Protein AF-A0A8J6YC52-F1 (afdb_monomer_lite)

Secondary structure (DSSP, 8-state):
-PPP--------------------B-PPPPPPPSS---SSB-EE-SSEEEEETTPEEEEEETTEEEEEEEEE-TBTBSEEEEEEEEEEEETTEEEEEEEEEEEEE--TT-BEEEPSTT-EEEEE-SSSEEEEEPPTT-TTEEEEEEEES-GGG--TT-TT--EEEGGG--

Foldseek 3Di:
DDDDDDDDDPPDDDDDPADDDDDWDQDAADPDAPDAADLWFWGDALWFIKDFALWWKWKDAPQKIKTKHKHAPPVVPQKIKMKIFIAGDDPQDRDGPDIDIYMYHADARIWGFDDDDQRWTWHQPDPGITTITDDPVRQRMWIWRTIHNDPVPDGSPPPNTDTDGSVVHD

Sequence (170 aa):
MKRASFRVLAAAFQSIATVAIAAAVGCGGPPRPPERPTFERVAVNQRGVGIPYGAVALFRVEQELVALRIVEAPMWGYRIEYEWNAAKVTADVFETESTGAGKTSEQEKRCAVLAGPLYLRWSRGSEDFGWLYWPEEKKNISVSSITFRSVNRINLQNPEIFWYTQDMFE

pLDDT: mean 78.95, std 18.75, range [33.59, 96.75]

Organism: NCBI:txid2885994

Structure (mmCIF, N/CA/C/O backbone):
data_AF-A0A8J6YC52-F1
#
_entry.id   AF-A0A8J6YC52-F1
#
loop_
_atom_site.group_PDB
_atom_site.id
_atom_site.type_symbol
_atom_site.label_atom_id
_atom_site.label_alt_id
_atom_site.label_comp_id
_atom_site.label_asym_id
_atom_site.label_entity_id
_atom_site.label_seq_id
_atom_site.pdbx_PDB_ins_code
_atom_site.Cartn_x
_atom_site.Cartn_y
_atom_site.Cartn_z
_atom_site.occupancy
_atom_site.B_iso_or_equiv
_atom_site.auth_seq_id
_atom_site.auth_comp_id
_atom_site.auth_asym_id
_atom_site.auth_atom_id
_atom_site.pdbx_PDB_model_num
ATOM 1 N N . MET A 1 1 ? -52.190 -1.668 -20.659 1.00 41.28 1 MET A N 1
ATOM 2 C CA . MET A 1 1 ? -50.897 -1.735 -21.381 1.00 41.28 1 MET A CA 1
ATOM 3 C C . MET A 1 1 ? -49.805 -1.145 -20.494 1.00 41.28 1 MET A C 1
ATOM 5 O O . MET A 1 1 ? -50.038 -0.118 -19.869 1.00 41.28 1 MET A O 1
ATOM 9 N N . LYS A 1 2 ? -48.693 -1.873 -20.332 1.00 37.75 2 LYS A N 1
ATOM 10 C CA . LYS A 1 2 ? -47.666 -1.685 -19.290 1.00 37.75 2 LYS A CA 1
ATOM 11 C C . LYS A 1 2 ? -46.872 -0.384 -19.500 1.00 37.75 2 LYS A C 1
ATOM 13 O O . LYS A 1 2 ? -46.362 -0.157 -20.590 1.00 37.75 2 LYS A O 1
ATOM 18 N N . ARG A 1 3 ? -46.749 0.441 -18.452 1.00 35.69 3 ARG A N 1
ATOM 19 C CA . ARG A 1 3 ? -45.825 1.587 -18.403 1.00 35.69 3 ARG A CA 1
ATOM 20 C C . ARG A 1 3 ? -44.417 1.059 -18.121 1.00 35.69 3 ARG A C 1
ATOM 22 O O . ARG A 1 3 ? -44.206 0.403 -17.106 1.00 35.69 3 ARG A O 1
ATOM 29 N N . ALA A 1 4 ? -43.480 1.326 -19.023 1.00 37.31 4 ALA A N 1
ATOM 30 C CA . ALA A 1 4 ? -42.062 1.088 -18.800 1.00 37.31 4 ALA A CA 1
ATOM 31 C C . ALA A 1 4 ? -41.524 2.160 -17.839 1.00 37.31 4 ALA A C 1
ATOM 33 O O . ALA A 1 4 ? -41.539 3.346 -18.159 1.00 37.31 4 ALA A O 1
ATOM 34 N N . SER A 1 5 ? -41.062 1.750 -16.658 1.00 35.09 5 SER A N 1
ATOM 35 C CA . SER A 1 5 ? -40.269 2.599 -15.768 1.00 35.09 5 SER A CA 1
ATOM 36 C C . SER A 1 5 ? -38.793 2.312 -16.015 1.00 35.09 5 SER A C 1
ATOM 38 O O . SER A 1 5 ? -38.225 1.400 -15.424 1.00 35.09 5 SER A O 1
ATOM 40 N N . PHE A 1 6 ? -38.170 3.096 -16.892 1.00 37.53 6 PHE A N 1
ATOM 41 C CA . PHE A 1 6 ? -36.716 3.207 -16.946 1.00 37.53 6 PHE A CA 1
ATOM 42 C C . PHE A 1 6 ? -36.272 4.148 -15.822 1.00 37.53 6 PHE A C 1
ATOM 44 O O . PHE A 1 6 ? -36.481 5.356 -15.896 1.00 37.53 6 PHE A O 1
ATOM 51 N N . ARG A 1 7 ? -35.676 3.597 -14.762 1.00 38.34 7 ARG A N 1
ATOM 52 C CA . ARG A 1 7 ? -34.854 4.371 -13.826 1.00 38.34 7 ARG A CA 1
ATOM 53 C C . ARG A 1 7 ? -33.412 4.263 -14.302 1.00 38.34 7 ARG A C 1
ATOM 55 O O . ARG A 1 7 ? -32.754 3.258 -14.061 1.00 38.34 7 ARG A O 1
ATOM 62 N N . VAL A 1 8 ? -32.949 5.279 -15.020 1.00 37.81 8 VAL A N 1
ATOM 63 C CA . VAL A 1 8 ? -31.527 5.456 -15.323 1.00 37.81 8 VAL A CA 1
ATOM 64 C C . VAL A 1 8 ? -30.880 6.035 -14.064 1.00 37.81 8 VAL A C 1
ATOM 66 O O . VAL A 1 8 ? -31.179 7.166 -13.686 1.00 37.81 8 VAL A O 1
ATOM 69 N N . LEU A 1 9 ? -30.044 5.246 -13.380 1.00 39.03 9 LEU A N 1
ATOM 70 C CA . LEU A 1 9 ? -29.139 5.758 -12.351 1.00 39.03 9 LEU A CA 1
ATOM 71 C C . LEU A 1 9 ? -28.070 6.606 -13.049 1.00 39.03 9 LEU A C 1
ATOM 73 O O . LEU A 1 9 ? -27.156 6.073 -13.673 1.00 39.03 9 LEU A O 1
ATOM 77 N N . ALA A 1 10 ? -28.183 7.925 -12.943 1.00 33.59 10 ALA A N 1
ATOM 78 C CA . ALA A 1 10 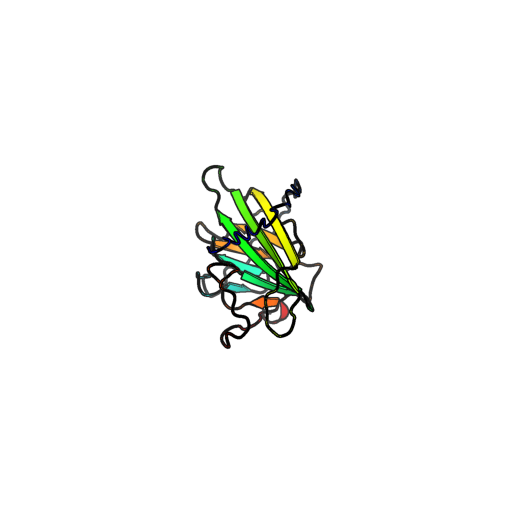? -27.073 8.822 -13.219 1.00 33.59 10 ALA A CA 1
ATOM 79 C C . ALA A 1 10 ? -26.208 8.905 -11.952 1.00 33.59 10 ALA A C 1
ATOM 81 O O . ALA A 1 10 ? -26.471 9.714 -11.067 1.00 33.59 10 ALA A O 1
ATOM 82 N N . ALA A 1 11 ? -25.198 8.039 -11.838 1.00 39.84 11 ALA A N 1
ATOM 83 C CA . ALA A 1 11 ? -24.113 8.255 -10.888 1.00 39.84 11 ALA A CA 1
ATOM 84 C C . ALA A 1 11 ? -23.219 9.360 -11.468 1.00 39.84 11 ALA A C 1
ATOM 86 O O . ALA A 1 11 ? -22.465 9.136 -12.415 1.00 39.84 11 ALA A O 1
ATOM 87 N N . ALA A 1 12 ? -23.384 10.581 -10.961 1.00 39.84 12 ALA A N 1
ATOM 88 C CA . ALA A 1 12 ? -22.580 11.724 -11.357 1.00 39.84 12 ALA A CA 1
ATOM 89 C C . ALA A 1 12 ? -21.133 11.521 -10.879 1.00 39.84 12 ALA A C 1
ATOM 91 O O . ALA A 1 12 ? -20.811 11.710 -9.710 1.00 39.84 12 ALA A O 1
ATOM 92 N N . PHE A 1 13 ? -20.264 11.126 -11.809 1.00 42.25 13 PHE A N 1
ATOM 93 C CA . PHE A 1 13 ? -18.814 11.208 -11.680 1.00 42.25 13 PHE A CA 1
ATOM 94 C C . PHE A 1 13 ? -18.404 12.681 -11.596 1.00 42.25 13 PHE A C 1
ATOM 96 O O . PHE A 1 13 ? -18.394 13.383 -12.607 1.00 42.25 13 PHE A O 1
ATOM 103 N N . GLN A 1 14 ? -18.038 13.151 -10.408 1.00 38.09 14 GLN A N 1
ATOM 104 C CA . GLN A 1 14 ? -17.280 14.389 -10.253 1.00 38.09 14 GLN A CA 1
ATOM 105 C C . GLN A 1 14 ? -16.244 14.220 -9.152 1.00 38.09 14 GLN A C 1
ATOM 107 O O . GLN A 1 14 ? -16.594 14.174 -7.979 1.00 38.09 14 GLN A O 1
ATOM 112 N N . SER A 1 15 ? -14.971 14.150 -9.544 1.00 37.16 15 SER A N 1
ATOM 113 C CA . SER A 1 15 ? -13.829 14.628 -8.755 1.00 37.16 15 SER A CA 1
ATOM 114 C C . SER A 1 15 ? -12.580 14.624 -9.636 1.00 37.16 15 SER A C 1
ATOM 116 O O . SER A 1 15 ? -11.891 13.617 -9.759 1.00 37.16 15 SER A O 1
ATOM 118 N N . ILE A 1 16 ? -12.289 15.762 -10.272 1.00 41.66 16 ILE A N 1
ATOM 119 C CA . ILE A 1 16 ? -10.941 16.068 -10.762 1.00 41.66 16 ILE A CA 1
ATOM 120 C C . ILE A 1 16 ? -10.377 17.107 -9.797 1.00 41.66 16 ILE A C 1
ATOM 122 O O . ILE A 1 16 ? -10.534 18.308 -9.999 1.00 41.66 16 ILE A O 1
ATOM 126 N N . ALA A 1 17 ? -9.757 16.639 -8.717 1.00 38.06 17 ALA A N 1
ATOM 127 C CA . ALA A 1 17 ? -8.870 17.461 -7.906 1.00 38.06 17 ALA A CA 1
ATOM 128 C C . ALA A 1 17 ? -7.435 17.098 -8.296 1.00 38.06 17 ALA A C 1
ATOM 130 O O . ALA A 1 17 ? -6.821 16.194 -7.733 1.00 38.06 17 ALA A O 1
ATOM 131 N N . THR A 1 18 ? -6.916 17.769 -9.322 1.00 39.44 18 THR A N 1
ATOM 132 C CA . THR A 1 18 ? -5.509 17.653 -9.711 1.00 39.44 18 THR A CA 1
ATOM 133 C C . THR A 1 18 ? -4.663 18.393 -8.676 1.00 39.44 18 THR A C 1
ATOM 135 O O . THR A 1 18 ? -4.572 19.618 -8.719 1.00 39.44 18 THR A O 1
ATOM 138 N N . VAL A 1 19 ? -4.035 17.667 -7.749 1.00 40.00 19 VAL A N 1
ATOM 139 C CA . VAL A 1 19 ? -2.999 18.228 -6.867 1.00 40.00 19 VAL A CA 1
ATOM 140 C C . VAL A 1 19 ? -1.623 17.945 -7.481 1.00 40.00 19 VAL A C 1
ATOM 142 O O . VAL A 1 19 ? -1.138 16.817 -7.486 1.00 40.00 19 VAL A O 1
ATOM 145 N N . ALA A 1 20 ? -1.016 18.992 -8.036 1.00 35.66 20 ALA A N 1
ATOM 146 C CA . ALA A 1 20 ? 0.385 19.095 -8.463 1.00 35.66 20 ALA A CA 1
ATOM 147 C C . ALA A 1 20 ? 1.176 19.801 -7.336 1.00 35.66 20 ALA A C 1
ATOM 149 O O . ALA A 1 20 ? 0.619 20.698 -6.718 1.00 35.66 20 ALA A O 1
ATOM 150 N N . ILE A 1 21 ? 2.435 19.544 -6.967 1.00 42.25 21 ILE A N 1
ATOM 151 C CA . ILE A 1 21 ? 3.531 18.634 -7.337 1.00 42.25 21 ILE A CA 1
ATOM 152 C C . ILE A 1 21 ? 4.280 18.376 -6.018 1.00 42.25 21 ILE A C 1
ATOM 154 O O . ILE A 1 21 ? 4.564 19.317 -5.277 1.00 42.25 21 ILE A O 1
ATOM 158 N N . ALA A 1 22 ? 4.637 17.128 -5.728 1.00 43.81 22 ALA A N 1
ATOM 159 C CA . ALA A 1 22 ? 5.492 16.807 -4.593 1.00 43.81 22 ALA A CA 1
ATOM 160 C C . ALA A 1 22 ? 6.972 17.016 -4.940 1.00 43.81 22 ALA A C 1
ATOM 162 O O . ALA A 1 22 ? 7.463 16.451 -5.919 1.00 43.81 22 ALA A O 1
ATOM 163 N N . ALA A 1 23 ? 7.697 17.783 -4.123 1.00 47.72 23 ALA A N 1
ATOM 164 C CA . ALA A 1 23 ? 9.154 17.815 -4.177 1.00 47.72 23 ALA A CA 1
ATOM 165 C C . ALA A 1 23 ? 9.706 16.419 -3.836 1.00 47.72 23 ALA A C 1
ATOM 167 O O . ALA A 1 23 ? 9.331 15.826 -2.824 1.00 47.72 23 ALA A O 1
ATOM 168 N N . ALA A 1 24 ? 10.581 15.884 -4.689 1.00 48.75 24 ALA A N 1
ATOM 169 C CA . ALA A 1 24 ? 11.222 14.600 -4.442 1.00 48.75 24 ALA A CA 1
ATOM 170 C C . ALA A 1 24 ? 12.224 14.741 -3.287 1.00 48.75 24 ALA A C 1
ATOM 172 O O . ALA A 1 24 ? 13.257 15.396 -3.431 1.00 48.75 24 ALA A O 1
ATOM 173 N N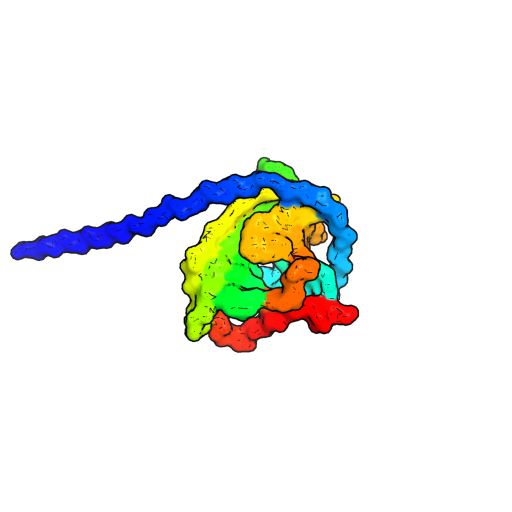 . VAL A 1 25 ? 11.916 14.134 -2.141 1.00 57.44 25 VAL A N 1
ATOM 174 C CA . VAL A 1 25 ? 12.814 14.085 -0.979 1.00 57.44 25 VAL A CA 1
ATOM 175 C C . VAL A 1 25 ? 13.664 12.818 -1.075 1.00 57.44 25 VAL A C 1
ATOM 177 O O . VAL A 1 25 ? 13.186 11.759 -1.495 1.00 57.44 25 VAL A O 1
ATOM 180 N N . GLY A 1 26 ? 14.944 12.922 -0.716 1.00 56.09 26 GLY A N 1
ATOM 181 C CA . GLY A 1 26 ? 15.814 11.758 -0.595 1.00 56.09 26 GLY A CA 1
ATOM 182 C C . GLY A 1 26 ? 15.337 10.877 0.554 1.00 56.09 26 GLY A C 1
ATOM 183 O O . GLY A 1 26 ? 15.462 11.257 1.713 1.00 56.09 26 GLY A O 1
ATOM 184 N N . CYS A 1 27 ? 14.807 9.702 0.237 1.00 64.25 27 CYS A N 1
ATOM 185 C CA . CYS A 1 27 ? 14.613 8.647 1.217 1.00 64.25 27 CYS A CA 1
ATOM 186 C C . CYS A 1 27 ? 15.762 7.659 1.053 1.00 64.25 27 CYS A C 1
ATOM 188 O O . CYS A 1 27 ? 16.003 7.171 -0.052 1.00 64.25 27 CYS A O 1
ATOM 190 N N . GLY A 1 28 ? 16.463 7.322 2.137 1.00 63.12 28 GLY A N 1
ATOM 191 C CA . GLY A 1 28 ? 17.268 6.103 2.128 1.00 63.12 28 GLY A CA 1
ATOM 192 C C . GLY A 1 28 ? 16.355 4.942 1.726 1.00 63.12 28 GLY A C 1
ATOM 193 O O . GLY A 1 28 ? 15.272 4.798 2.298 1.00 63.12 28 GLY A O 1
ATOM 194 N N . GLY A 1 29 ? 16.735 4.165 0.706 1.00 61.19 29 GLY A N 1
ATOM 195 C CA . GLY A 1 29 ? 15.934 3.027 0.240 1.00 61.19 29 GLY A CA 1
ATOM 196 C C . GLY A 1 29 ? 15.507 2.144 1.423 1.00 61.19 29 GLY A C 1
ATOM 197 O O . GLY A 1 29 ? 16.272 2.019 2.392 1.00 61.19 29 GLY A O 1
ATOM 198 N N . PRO A 1 30 ? 14.295 1.571 1.418 1.00 62.75 30 PRO A N 1
ATOM 199 C CA . PRO A 1 30 ? 13.926 0.652 2.477 1.00 62.75 30 PRO A CA 1
ATOM 200 C C . PRO A 1 30 ? 14.815 -0.595 2.368 1.00 62.75 30 PRO A C 1
ATOM 202 O O . PRO A 1 30 ? 15.166 -1.003 1.255 1.00 62.75 30 PRO A O 1
ATOM 205 N N . PRO A 1 31 ? 15.239 -1.186 3.498 1.00 64.38 31 PRO A N 1
ATOM 206 C CA . PRO A 1 31 ? 15.975 -2.437 3.464 1.00 64.38 31 PRO A CA 1
ATOM 207 C C . PRO A 1 31 ? 15.133 -3.505 2.766 1.00 64.38 31 PRO A C 1
ATOM 209 O O . PRO A 1 31 ? 13.901 -3.475 2.802 1.00 64.38 31 PRO A O 1
ATOM 212 N N . ARG A 1 32 ? 15.797 -4.458 2.111 1.00 69.50 32 ARG A N 1
ATOM 213 C CA . ARG A 1 32 ? 15.086 -5.554 1.459 1.00 69.50 32 ARG A CA 1
ATOM 214 C C . ARG A 1 32 ? 14.409 -6.408 2.548 1.00 69.50 32 ARG A C 1
ATOM 216 O O . ARG A 1 32 ? 15.099 -6.826 3.474 1.00 69.50 32 ARG A O 1
ATOM 223 N N . PRO A 1 33 ? 13.090 -6.637 2.475 1.00 69.81 33 PRO A N 1
ATOM 224 C CA . PRO A 1 33 ? 12.363 -7.499 3.401 1.00 69.81 33 PRO A CA 1
ATOM 225 C C . PRO A 1 33 ? 12.851 -8.945 3.245 1.00 69.81 33 PRO A C 1
ATOM 227 O O . PRO A 1 33 ? 13.406 -9.284 2.191 1.00 69.81 33 PRO A O 1
ATOM 230 N N . PRO A 1 34 ? 12.608 -9.811 4.246 1.00 73.06 34 PRO A N 1
ATOM 231 C CA . PRO A 1 34 ? 12.908 -11.236 4.123 1.00 73.06 34 PRO A CA 1
ATOM 232 C C . PRO A 1 34 ? 12.130 -11.884 2.967 1.00 73.06 34 PRO A C 1
ATOM 234 O O . PRO A 1 34 ? 12.637 -12.799 2.324 1.00 73.06 34 PRO A O 1
ATOM 237 N N . GLU A 1 35 ? 10.938 -11.365 2.653 1.00 85.44 35 GLU A N 1
ATOM 238 C CA . GLU A 1 35 ? 10.060 -11.887 1.606 1.00 85.44 35 GLU A CA 1
ATOM 239 C C . GLU A 1 35 ? 9.658 -10.804 0.600 1.00 85.44 35 GLU A C 1
ATOM 241 O O . GLU A 1 35 ? 9.409 -9.650 0.952 1.00 85.44 35 GLU A O 1
ATOM 246 N N . ARG A 1 36 ? 9.584 -11.180 -0.681 1.00 90.25 36 ARG A N 1
ATOM 247 C CA . ARG A 1 36 ? 9.115 -10.298 -1.758 1.00 90.25 36 ARG A CA 1
ATOM 248 C C . ARG A 1 36 ? 7.585 -10.165 -1.683 1.00 90.25 36 ARG A C 1
ATOM 250 O O . ARG A 1 36 ? 6.926 -11.189 -1.515 1.00 90.25 36 ARG A O 1
ATOM 257 N N . PRO A 1 37 ? 7.007 -8.963 -1.876 1.00 93.75 37 PRO A N 1
ATOM 258 C CA . PRO A 1 37 ? 5.555 -8.823 -1.930 1.00 93.75 37 PRO A CA 1
ATOM 259 C C . PRO A 1 37 ? 4.960 -9.577 -3.128 1.00 93.75 37 PRO A C 1
ATOM 261 O O . PRO A 1 37 ? 5.592 -9.686 -4.184 1.00 93.75 37 PRO A O 1
ATOM 264 N N . THR A 1 38 ? 3.726 -10.055 -2.979 1.00 94.81 38 THR A N 1
ATOM 265 C CA . THR A 1 38 ? 2.956 -10.762 -4.013 1.00 94.81 38 THR A CA 1
ATOM 266 C C . THR A 1 38 ? 1.576 -10.125 -4.180 1.00 94.81 38 THR A C 1
ATOM 268 O O . THR A 1 38 ? 1.115 -9.368 -3.330 1.00 94.81 38 THR A O 1
ATOM 271 N N . PHE A 1 39 ? 0.858 -10.456 -5.256 1.00 94.00 39 PHE A N 1
ATOM 272 C CA . PHE A 1 39 ? -0.531 -10.003 -5.465 1.00 94.00 39 PHE A CA 1
ATOM 273 C C . PHE A 1 39 ? -1.539 -10.523 -4.425 1.00 94.00 39 PHE A C 1
ATOM 275 O O . PHE A 1 39 ? -2.729 -10.228 -4.530 1.00 94.00 39 PHE A O 1
ATOM 282 N N . GLU A 1 40 ? -1.075 -11.312 -3.461 1.00 94.75 40 GLU A N 1
ATOM 283 C CA . GLU A 1 40 ? -1.861 -11.824 -2.344 1.00 94.75 40 GLU A CA 1
ATOM 284 C C . GLU A 1 40 ? -1.404 -11.215 -1.019 1.00 94.75 40 GLU A C 1
ATOM 286 O O . GLU A 1 40 ? -2.216 -11.108 -0.107 1.00 94.75 40 GLU A O 1
ATOM 291 N N . ARG A 1 41 ? -0.137 -10.789 -0.895 1.00 95.38 41 ARG A N 1
ATOM 292 C CA . ARG A 1 41 ? 0.456 -10.328 0.369 1.00 95.38 41 ARG A CA 1
ATOM 293 C C . ARG A 1 41 ? 1.391 -9.141 0.201 1.00 95.38 41 ARG A C 1
ATOM 295 O O . ARG A 1 41 ? 2.199 -9.088 -0.726 1.00 95.38 41 ARG A O 1
ATOM 302 N N . VAL A 1 42 ? 1.320 -8.212 1.147 1.00 95.75 42 VAL A N 1
ATOM 303 C CA . VAL A 1 42 ? 2.329 -7.154 1.267 1.00 95.75 42 VAL A CA 1
ATOM 304 C C . VAL A 1 42 ? 3.630 -7.726 1.833 1.00 95.75 42 VAL A C 1
ATOM 306 O O . VAL A 1 42 ? 3.629 -8.747 2.517 1.00 95.75 42 VAL A O 1
ATOM 309 N N . ALA A 1 43 ? 4.740 -7.039 1.585 1.00 95.19 43 ALA A N 1
ATOM 310 C CA . ALA A 1 43 ? 5.959 -7.211 2.371 1.00 95.19 43 ALA A CA 1
ATOM 311 C C . ALA A 1 43 ? 6.072 -6.045 3.349 1.00 95.19 43 ALA A C 1
ATOM 313 O O . ALA A 1 43 ? 5.716 -4.926 2.995 1.00 95.19 43 ALA A O 1
ATOM 314 N N . VAL A 1 44 ? 6.574 -6.264 4.560 1.00 93.12 44 VAL A N 1
ATOM 315 C CA . VAL A 1 44 ? 6.648 -5.204 5.575 1.00 93.12 44 VAL A CA 1
ATOM 316 C C . VAL A 1 44 ? 7.984 -5.260 6.305 1.00 93.12 44 VAL A C 1
ATOM 318 O O . VAL A 1 44 ? 8.549 -6.335 6.502 1.00 93.12 44 VAL A O 1
ATOM 321 N N . ASN A 1 45 ? 8.513 -4.092 6.661 1.00 90.75 45 ASN A N 1
ATOM 322 C CA . ASN A 1 45 ? 9.664 -3.935 7.543 1.00 90.75 45 ASN A CA 1
ATOM 323 C C . ASN A 1 45 ? 9.556 -2.624 8.342 1.00 90.75 45 ASN A C 1
ATOM 325 O O . ASN A 1 45 ? 8.591 -1.871 8.211 1.00 90.75 45 ASN A O 1
ATOM 329 N N . GLN A 1 46 ? 10.591 -2.311 9.122 1.00 88.44 46 GLN A N 1
ATOM 330 C CA . GLN A 1 46 ? 10.651 -1.111 9.962 1.00 88.44 46 GLN A CA 1
ATOM 331 C C . GLN A 1 46 ? 10.548 0.219 9.189 1.00 88.44 46 GLN A C 1
ATOM 333 O O . GLN A 1 46 ? 10.168 1.240 9.763 1.00 88.44 46 GLN A O 1
ATOM 338 N N . ARG A 1 47 ? 10.890 0.251 7.893 1.00 87.88 47 ARG A N 1
ATOM 339 C CA . ARG A 1 47 ? 10.866 1.479 7.077 1.00 87.88 47 ARG A CA 1
ATOM 340 C C . ARG A 1 47 ? 9.615 1.624 6.222 1.00 87.88 47 ARG A C 1
ATOM 342 O O . ARG A 1 47 ? 9.254 2.754 5.897 1.00 87.88 47 ARG A O 1
ATOM 349 N N . GLY A 1 48 ? 8.966 0.528 5.846 1.00 91.44 48 GLY A N 1
ATOM 350 C CA . GLY A 1 48 ? 7.765 0.618 5.032 1.00 91.44 48 GLY A CA 1
ATOM 351 C C . GLY A 1 48 ? 7.172 -0.708 4.585 1.00 91.44 48 GLY A C 1
ATOM 352 O O . GLY A 1 48 ? 7.507 -1.787 5.074 1.00 91.44 48 GLY A O 1
ATOM 353 N N . VAL A 1 49 ? 6.285 -0.576 3.606 1.00 94.06 49 VAL A N 1
ATOM 354 C CA . VAL A 1 49 ? 5.430 -1.620 3.058 1.00 94.06 49 VAL A CA 1
ATOM 355 C C . VAL A 1 49 ? 5.710 -1.769 1.565 1.00 94.06 49 VAL A C 1
ATOM 357 O O . VAL A 1 49 ? 5.566 -0.823 0.793 1.00 94.06 49 VAL A O 1
ATOM 360 N N . GLY A 1 50 ? 6.104 -2.966 1.152 1.00 94.88 50 GLY A N 1
ATOM 361 C CA . GLY A 1 50 ? 6.267 -3.356 -0.238 1.00 94.88 50 GLY A CA 1
ATOM 362 C C . GLY A 1 50 ? 4.926 -3.770 -0.834 1.00 94.88 50 GLY 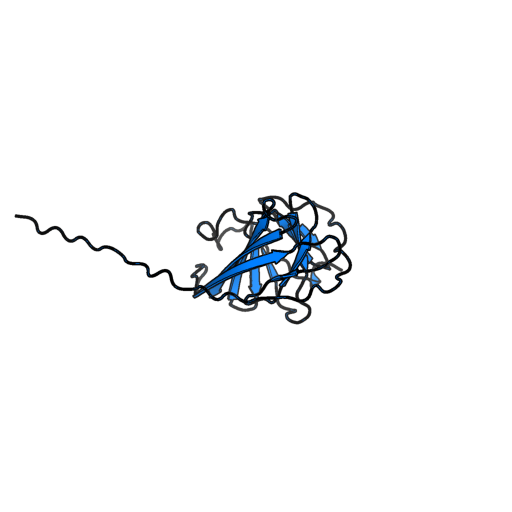A C 1
ATOM 363 O O . GLY A 1 50 ? 4.260 -4.656 -0.295 1.00 94.88 50 GLY A O 1
ATOM 364 N N . ILE A 1 51 ? 4.543 -3.150 -1.950 1.00 95.31 51 ILE A N 1
ATOM 365 C CA . ILE A 1 51 ? 3.255 -3.377 -2.619 1.00 95.31 51 ILE A CA 1
ATOM 366 C C . ILE A 1 51 ? 3.513 -3.653 -4.107 1.00 95.31 51 ILE A C 1
ATOM 368 O O . ILE A 1 51 ? 4.198 -2.852 -4.753 1.00 95.31 51 ILE A O 1
ATOM 372 N N . PRO A 1 52 ? 2.990 -4.755 -4.676 1.00 95.44 52 PRO A N 1
ATOM 373 C CA . PRO A 1 52 ? 3.079 -5.001 -6.112 1.00 95.44 52 PRO A CA 1
ATOM 374 C C . PRO A 1 52 ? 2.289 -3.963 -6.904 1.00 95.44 52 PRO A C 1
ATOM 376 O O . PRO A 1 52 ? 1.196 -3.558 -6.497 1.00 95.44 52 PRO A O 1
ATOM 379 N N . TYR A 1 53 ? 2.793 -3.586 -8.077 1.00 94.06 53 TYR A N 1
ATOM 380 C CA . TYR A 1 53 ? 2.035 -2.713 -8.966 1.00 94.06 53 TYR A CA 1
ATOM 381 C C . TYR A 1 53 ? 0.703 -3.350 -9.364 1.00 94.06 53 TYR A C 1
ATOM 383 O O . TYR A 1 53 ? 0.617 -4.526 -9.702 1.00 94.06 53 TYR A O 1
ATOM 391 N N . GLY A 1 54 ? -0.362 -2.557 -9.330 1.00 95.00 54 GLY A N 1
ATOM 392 C CA . GLY A 1 54 ? -1.721 -2.969 -9.657 1.00 95.00 54 GLY A CA 1
ATOM 393 C C . GLY A 1 54 ? -2.473 -3.665 -8.527 1.00 95.00 54 GLY A C 1
ATOM 394 O O . GLY A 1 54 ? -3.689 -3.819 -8.667 1.00 95.00 54 GLY A O 1
ATOM 395 N N . ALA A 1 55 ? -1.811 -4.025 -7.426 1.00 96.75 55 ALA A N 1
ATOM 396 C CA . ALA A 1 55 ? -2.464 -4.518 -6.221 1.00 96.75 55 ALA A CA 1
ATOM 397 C C . ALA A 1 55 ? -3.022 -3.359 -5.377 1.00 96.75 55 ALA A C 1
ATOM 399 O O . ALA A 1 55 ? -2.488 -2.249 -5.374 1.00 96.75 55 ALA A O 1
ATOM 400 N N . VAL A 1 56 ? -4.109 -3.630 -4.660 1.00 95.94 56 VAL A N 1
ATOM 401 C CA . VAL A 1 56 ? -4.728 -2.723 -3.691 1.00 95.94 56 VAL A CA 1
ATOM 402 C C . VAL A 1 56 ? -4.262 -3.131 -2.296 1.00 95.94 56 VAL A C 1
ATOM 404 O O . VAL A 1 56 ? -4.515 -4.260 -1.875 1.00 95.94 56 VAL A O 1
ATOM 407 N N . ALA A 1 57 ? -3.617 -2.225 -1.572 1.00 96.38 57 ALA A N 1
ATOM 408 C CA . ALA A 1 57 ? -3.308 -2.392 -0.153 1.00 96.38 57 ALA A CA 1
ATOM 409 C C . ALA A 1 57 ? -4.293 -1.576 0.691 1.00 96.38 57 ALA A C 1
ATOM 411 O O . ALA A 1 57 ? -4.669 -0.468 0.296 1.00 96.38 57 ALA A O 1
ATOM 412 N N . LEU A 1 58 ? -4.712 -2.112 1.841 1.00 95.25 58 LEU A N 1
ATOM 413 C CA . LEU A 1 58 ? -5.548 -1.373 2.783 1.00 95.25 58 LEU A CA 1
ATOM 414 C C . LEU A 1 58 ? -4.706 -0.807 3.903 1.00 95.25 58 LEU A C 1
ATOM 416 O O . LEU A 1 58 ? -3.965 -1.529 4.560 1.00 95.25 58 LEU A O 1
ATOM 420 N N . PHE A 1 59 ? -4.898 0.475 4.156 1.00 94.38 59 PHE A N 1
ATOM 421 C CA . PHE A 1 59 ? -4.355 1.172 5.301 1.00 94.38 59 PHE A CA 1
ATOM 422 C C . PHE A 1 59 ? -5.480 1.499 6.259 1.00 94.38 59 PHE A C 1
ATOM 424 O O . PHE A 1 59 ? -6.570 1.867 5.829 1.00 94.38 59 PHE A O 1
ATOM 431 N N . ARG A 1 60 ? -5.210 1.394 7.552 1.00 92.31 60 ARG A N 1
ATOM 432 C CA . ARG A 1 60 ? -6.134 1.799 8.602 1.00 92.31 60 ARG A CA 1
ATOM 433 C C . ARG A 1 60 ? -5.479 2.849 9.473 1.00 92.31 60 ARG A C 1
ATOM 435 O O . ARG A 1 60 ? -4.363 2.641 9.949 1.00 92.31 60 ARG A O 1
ATOM 442 N N . VAL A 1 61 ? -6.192 3.945 9.697 1.00 88.19 61 VAL A N 1
ATOM 443 C CA . VAL A 1 61 ? -5.832 4.982 10.664 1.00 88.19 61 VAL A CA 1
ATOM 444 C C . VAL A 1 61 ? -7.071 5.273 11.487 1.00 88.19 61 VAL A C 1
ATOM 446 O O . VAL A 1 61 ? -8.071 5.747 10.960 1.00 88.19 61 VAL A O 1
ATOM 449 N N . GLU A 1 62 ? -7.017 4.954 12.779 1.00 84.25 62 GLU A N 1
ATOM 450 C CA . GLU A 1 62 ? -8.159 5.100 13.688 1.00 84.25 62 GLU A CA 1
ATOM 451 C C . GLU A 1 62 ? -9.421 4.377 13.156 1.00 84.25 62 GLU A C 1
ATOM 453 O O . GLU A 1 62 ? -9.466 3.140 13.116 1.00 84.25 62 GLU A O 1
ATOM 458 N N . GLN A 1 63 ? -10.446 5.136 12.751 1.00 81.31 63 GLN A N 1
ATOM 459 C CA . GLN A 1 63 ? -11.722 4.640 12.214 1.00 81.31 63 GLN A CA 1
ATOM 460 C C . GLN A 1 63 ? -11.828 4.739 10.683 1.00 81.31 63 GLN A C 1
ATOM 462 O O . GLN A 1 63 ? -12.855 4.362 10.113 1.00 81.31 63 GLN A O 1
ATOM 467 N N . GLU A 1 64 ? -10.778 5.216 10.017 1.00 87.62 64 GLU A N 1
ATOM 468 C CA . GLU A 1 64 ? -10.715 5.356 8.566 1.00 87.62 64 GLU A CA 1
ATOM 469 C C . GLU A 1 64 ? -9.925 4.201 7.944 1.00 87.62 64 GLU A C 1
ATOM 471 O O . GLU A 1 64 ? -8.868 3.789 8.437 1.00 87.62 64 GLU A O 1
ATOM 476 N N . LEU A 1 65 ? -10.434 3.696 6.823 1.00 91.94 65 LEU A N 1
ATOM 477 C CA . LEU A 1 65 ? -9.723 2.806 5.920 1.00 91.94 65 LEU A CA 1
ATOM 478 C C . LEU A 1 65 ? -9.403 3.531 4.625 1.00 91.94 65 LEU A C 1
ATOM 480 O O . LEU A 1 65 ? -10.233 4.240 4.070 1.00 91.94 65 LEU A O 1
ATOM 484 N N . VAL A 1 66 ? -8.213 3.292 4.098 1.00 93.75 66 VAL A N 1
ATOM 485 C CA . VAL A 1 66 ? -7.778 3.827 2.815 1.00 93.75 66 VAL A CA 1
ATOM 486 C C . VAL A 1 66 ? -7.291 2.673 1.961 1.00 93.75 66 VAL A C 1
ATOM 488 O O . VAL A 1 66 ? -6.269 2.056 2.251 1.00 93.75 66 VAL A O 1
ATOM 491 N N . ALA A 1 67 ? -8.027 2.377 0.897 1.00 95.25 67 ALA A N 1
ATOM 492 C CA . ALA A 1 67 ? -7.586 1.453 -0.135 1.00 95.25 67 ALA A CA 1
ATOM 493 C C . ALA A 1 67 ? -6.713 2.214 -1.131 1.00 95.25 67 ALA A C 1
ATOM 495 O O . ALA A 1 67 ? -7.201 3.136 -1.780 1.00 95.25 67 ALA A O 1
ATOM 496 N N . LEU A 1 68 ? -5.444 1.835 -1.248 1.00 96.19 68 LEU A N 1
ATOM 497 C CA . LEU A 1 68 ? -4.474 2.454 -2.147 1.00 96.19 68 LEU A CA 1
ATOM 498 C C . LEU A 1 68 ? -4.060 1.459 -3.221 1.00 96.19 68 LEU A C 1
ATOM 500 O O . LEU A 1 68 ? -3.651 0.340 -2.913 1.00 96.19 68 LEU A O 1
ATOM 504 N N . ARG A 1 69 ? -4.101 1.893 -4.476 1.00 95.75 69 ARG A N 1
ATOM 505 C CA . ARG A 1 69 ? -3.551 1.150 -5.605 1.00 95.75 69 ARG A CA 1
ATOM 506 C C . ARG A 1 69 ? -2.569 2.025 -6.353 1.00 95.75 69 ARG A C 1
ATOM 508 O O . ARG A 1 69 ? -2.843 3.195 -6.601 1.00 95.75 69 ARG A O 1
ATOM 515 N N . ILE A 1 70 ? -1.445 1.437 -6.735 1.00 93.94 70 ILE A N 1
ATOM 516 C CA . ILE A 1 70 ? -0.395 2.107 -7.500 1.00 93.94 70 ILE A CA 1
ATOM 517 C C . ILE A 1 70 ? -0.114 1.249 -8.721 1.00 93.94 70 ILE A C 1
ATOM 519 O O . ILE A 1 70 ? 0.114 0.051 -8.587 1.00 93.94 70 ILE A O 1
ATOM 523 N N . VAL A 1 71 ? -0.153 1.837 -9.907 1.00 92.44 71 VAL A N 1
ATOM 524 C CA . VAL A 1 71 ? 0.138 1.172 -11.179 1.00 92.44 71 VAL A CA 1
ATOM 525 C C . VAL A 1 71 ? 1.364 1.807 -11.813 1.00 92.44 71 VAL A C 1
ATOM 527 O O . VAL A 1 71 ? 1.543 3.025 -11.762 1.00 92.44 71 VAL A O 1
ATOM 530 N N . GLU A 1 72 ? 2.211 0.983 -12.422 1.00 88.50 72 GLU A N 1
ATOM 531 C CA . GLU A 1 72 ? 3.293 1.495 -13.254 1.00 88.50 72 GLU A CA 1
ATOM 532 C C . GLU A 1 72 ? 2.701 2.144 -14.516 1.00 88.50 72 GLU A C 1
ATOM 534 O O . GLU A 1 72 ? 1.754 1.629 -15.117 1.00 88.50 72 GLU A O 1
ATOM 539 N N . ALA A 1 73 ? 3.266 3.277 -14.929 1.00 81.44 73 ALA A N 1
ATOM 540 C CA . ALA A 1 73 ? 2.889 4.007 -16.135 1.00 81.44 73 ALA A CA 1
ATOM 541 C C . ALA A 1 73 ? 4.071 4.083 -17.120 1.00 81.44 73 ALA A C 1
ATOM 543 O O . ALA A 1 73 ? 4.552 5.182 -17.426 1.00 81.44 73 ALA A O 1
ATOM 544 N N . PRO A 1 74 ? 4.546 2.935 -17.643 1.00 67.06 74 PRO A N 1
ATOM 545 C CA . PRO A 1 74 ? 5.832 2.840 -18.339 1.00 67.06 74 PRO A CA 1
ATOM 546 C C . PRO A 1 74 ? 5.881 3.643 -19.646 1.00 67.06 74 PRO A C 1
ATOM 548 O O . PRO A 1 74 ? 6.947 4.098 -20.056 1.00 67.06 74 PRO A O 1
ATOM 551 N N . MET A 1 75 ? 4.727 3.906 -20.277 1.00 60.19 75 MET A N 1
ATOM 552 C CA . MET A 1 75 ? 4.639 4.705 -21.513 1.00 60.19 75 MET A CA 1
ATOM 553 C C . MET A 1 75 ? 5.101 6.167 -21.354 1.00 60.19 75 MET A C 1
ATOM 555 O O . MET A 1 75 ? 5.215 6.880 -22.346 1.00 60.19 75 MET A O 1
ATOM 559 N N . TRP A 1 76 ? 5.384 6.623 -20.129 1.00 59.19 76 TRP A N 1
ATOM 560 C CA . TRP A 1 76 ? 5.781 8.000 -19.822 1.00 59.19 76 TRP A CA 1
ATOM 561 C C . TRP A 1 76 ? 7.111 8.084 -19.048 1.00 59.19 76 TRP A C 1
ATOM 563 O O . TRP A 1 76 ? 7.389 9.097 -18.398 1.00 59.19 76 TRP A O 1
ATOM 573 N N . GLY A 1 77 ? 7.932 7.029 -19.121 1.00 67.94 77 GLY A N 1
ATOM 574 C CA . GLY A 1 77 ? 9.158 6.856 -18.336 1.00 67.94 77 GLY A CA 1
ATOM 575 C C . GLY A 1 77 ? 8.894 6.167 -16.994 1.00 67.94 77 GLY A C 1
ATOM 576 O O . GLY A 1 77 ? 7.861 5.528 -16.815 1.00 67.94 77 GLY A O 1
ATOM 577 N N . TYR A 1 78 ? 9.811 6.315 -16.033 1.00 74.88 78 TYR A N 1
ATOM 578 C CA . TYR A 1 78 ? 9.599 5.865 -14.653 1.00 74.88 78 TYR A CA 1
ATOM 579 C C . TYR A 1 78 ? 8.539 6.753 -13.985 1.00 74.88 78 TYR A C 1
ATOM 581 O O . TYR A 1 78 ? 8.836 7.775 -13.367 1.00 74.88 78 TYR A O 1
ATOM 589 N N . ARG A 1 79 ? 7.267 6.427 -14.196 1.00 85.12 79 ARG A N 1
ATOM 590 C CA . ARG A 1 79 ? 6.119 7.115 -13.608 1.00 85.12 79 ARG A CA 1
ATOM 591 C C . ARG A 1 79 ? 5.159 6.093 -13.044 1.00 85.12 79 ARG A C 1
ATOM 593 O O . ARG A 1 79 ? 5.066 4.972 -13.536 1.00 85.12 79 ARG A O 1
ATOM 600 N N . ILE A 1 80 ? 4.412 6.534 -12.050 1.00 90.19 80 ILE A N 1
ATOM 601 C CA . ILE A 1 80 ? 3.315 5.777 -11.472 1.00 90.19 80 ILE A CA 1
ATOM 602 C C . ILE A 1 80 ? 2.030 6.594 -11.559 1.00 90.19 80 ILE A C 1
ATOM 604 O O . ILE A 1 80 ? 2.047 7.830 -11.493 1.00 90.19 80 ILE A O 1
ATOM 608 N N . GLU A 1 81 ? 0.912 5.892 -11.679 1.00 92.81 81 GLU A N 1
ATOM 609 C CA . GLU A 1 81 ? -0.406 6.433 -11.359 1.00 92.81 81 GLU A CA 1
ATOM 610 C C . GLU A 1 81 ? -0.888 5.766 -10.080 1.00 92.81 81 GLU A C 1
ATOM 612 O O . GLU A 1 81 ? -0.558 4.614 -9.799 1.00 92.81 81 GLU A O 1
ATOM 617 N N . TYR A 1 82 ? -1.650 6.493 -9.281 1.00 93.50 82 TYR A N 1
ATOM 618 C CA . TYR A 1 82 ? -2.223 5.949 -8.065 1.00 93.50 82 TYR A CA 1
ATOM 619 C C . TYR A 1 82 ? -3.666 6.395 -7.913 1.00 93.50 82 TYR A C 1
ATOM 621 O O . TYR A 1 82 ? -4.037 7.492 -8.329 1.00 93.50 82 TYR A O 1
ATOM 629 N N . GLU A 1 83 ? -4.459 5.533 -7.295 1.00 94.94 83 GLU A N 1
ATOM 630 C CA . GLU A 1 83 ? -5.840 5.780 -6.901 1.00 94.94 83 GLU A CA 1
ATOM 631 C C . GLU A 1 83 ? -6.000 5.413 -5.427 1.00 94.94 83 GLU A C 1
ATOM 633 O O . GLU A 1 83 ? -5.441 4.419 -4.953 1.00 94.94 83 GLU A O 1
ATOM 638 N N . TRP A 1 84 ? -6.752 6.224 -4.691 1.00 95.06 84 TRP A N 1
ATOM 639 C CA . TRP A 1 84 ? -7.101 5.955 -3.306 1.00 95.06 84 TRP A CA 1
ATOM 640 C C . TRP A 1 84 ? -8.603 6.094 -3.084 1.00 95.06 84 TRP A C 1
ATOM 642 O O . TRP A 1 84 ? -9.266 6.928 -3.699 1.00 95.06 84 TRP A O 1
ATOM 652 N N . ASN A 1 85 ? -9.132 5.257 -2.196 1.00 94.06 85 ASN A N 1
ATOM 653 C CA . ASN A 1 85 ? -10.522 5.278 -1.754 1.00 94.06 85 ASN A CA 1
ATOM 654 C C . ASN A 1 85 ? -10.492 5.312 -0.230 1.00 94.06 85 ASN A C 1
ATOM 656 O O . ASN A 1 85 ? -10.024 4.353 0.385 1.00 94.06 85 ASN A O 1
ATOM 660 N N . ALA A 1 86 ? -10.920 6.420 0.363 1.00 92.00 86 ALA A N 1
ATOM 661 C CA . ALA A 1 86 ? -11.091 6.533 1.800 1.00 92.00 86 ALA A CA 1
ATOM 662 C C . ALA A 1 86 ? -12.519 6.126 2.159 1.00 92.00 86 ALA A C 1
ATOM 664 O O . ALA A 1 86 ? -13.482 6.555 1.521 1.00 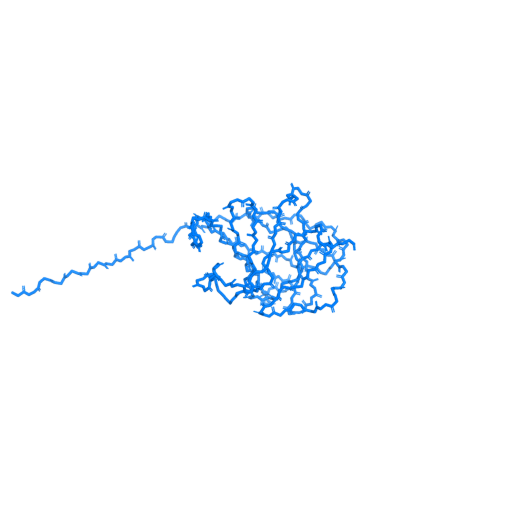92.00 86 ALA A O 1
ATOM 665 N N . ALA A 1 87 ? -12.636 5.283 3.167 1.00 88.44 87 ALA A N 1
ATOM 666 C CA . ALA A 1 87 ? -13.875 4.721 3.656 1.00 88.44 87 ALA A CA 1
ATOM 667 C C . ALA A 1 87 ? -13.909 4.832 5.174 1.00 88.44 87 ALA A C 1
ATOM 669 O O . ALA A 1 87 ? -12.898 4.616 5.848 1.00 88.44 87 ALA A O 1
ATOM 670 N N . LYS A 1 88 ? -15.089 5.096 5.719 1.00 82.56 88 LYS A N 1
ATOM 671 C CA . LYS A 1 88 ? -15.321 4.959 7.151 1.00 82.56 88 LYS A CA 1
ATOM 672 C C . LYS A 1 88 ? -15.732 3.531 7.450 1.00 82.56 88 LYS A C 1
ATOM 674 O O . LYS A 1 88 ? -16.537 2.944 6.732 1.00 82.56 88 LYS A O 1
ATOM 679 N N . VAL A 1 89 ? -15.186 2.963 8.521 1.00 72.81 89 VAL A N 1
ATOM 680 C CA . VAL A 1 89 ? -15.573 1.612 8.935 1.00 72.81 89 VAL A CA 1
ATOM 681 C C . VAL A 1 89 ? -16.865 1.681 9.733 1.00 72.81 89 VAL A C 1
ATOM 683 O O . VAL A 1 89 ? -16.867 2.052 10.907 1.00 72.81 89 VAL A O 1
ATOM 686 N N . THR A 1 90 ? -17.967 1.286 9.108 1.00 69.06 90 THR A N 1
ATOM 687 C CA . THR A 1 90 ? -19.249 1.050 9.774 1.00 69.06 90 THR A CA 1
ATOM 688 C C . THR A 1 90 ? -19.546 -0.449 9.717 1.00 69.06 90 THR A C 1
ATOM 690 O O . THR A 1 90 ? -19.802 -1.008 8.657 1.00 69.06 90 THR A O 1
ATOM 693 N N . ALA A 1 91 ? -19.456 -1.127 10.868 1.00 61.91 91 ALA A N 1
ATOM 694 C CA . ALA A 1 91 ? -19.843 -2.537 11.025 1.00 61.91 91 ALA A CA 1
ATOM 695 C C . ALA A 1 91 ? -19.297 -3.492 9.931 1.00 61.91 91 ALA A C 1
ATOM 697 O O . ALA A 1 91 ? -20.040 -4.299 9.378 1.00 61.91 91 ALA A O 1
ATOM 698 N N . ASP A 1 92 ? -18.001 -3.381 9.620 1.00 67.12 92 ASP A N 1
ATOM 699 C CA . ASP A 1 92 ? -17.258 -4.228 8.666 1.00 67.12 92 ASP A CA 1
ATOM 700 C C . ASP A 1 92 ? -17.580 -4.034 7.174 1.00 67.12 92 ASP A C 1
ATOM 702 O O . ASP A 1 92 ? -17.118 -4.808 6.331 1.00 67.12 92 ASP A O 1
ATOM 706 N N . VAL A 1 93 ? -18.308 -2.975 6.813 1.00 67.69 93 VAL A N 1
ATOM 707 C CA . VAL A 1 93 ? -18.537 -2.598 5.413 1.00 67.69 93 VAL A CA 1
ATOM 708 C C . VAL A 1 93 ? -17.529 -1.530 4.987 1.00 67.69 93 VAL A C 1
ATOM 710 O O . VAL A 1 93 ? -17.328 -0.529 5.672 1.00 67.69 93 VAL A O 1
ATOM 713 N N . PHE A 1 94 ? -16.886 -1.742 3.834 1.00 74.25 94 PHE A N 1
ATOM 714 C CA . PHE A 1 94 ? -16.056 -0.724 3.187 1.00 74.25 94 PHE A CA 1
ATOM 715 C C . PHE A 1 94 ? -16.964 0.232 2.401 1.00 74.25 94 PHE A C 1
ATOM 717 O O . PHE A 1 94 ? -17.222 0.034 1.213 1.00 74.25 94 PHE A O 1
ATOM 724 N N . GLU A 1 95 ? -17.497 1.247 3.078 1.00 79.56 95 GLU A N 1
ATOM 725 C CA . GLU A 1 95 ? -18.315 2.287 2.454 1.00 79.56 95 GLU A CA 1
ATOM 726 C C . GLU A 1 95 ? -17.428 3.470 2.055 1.00 79.56 95 GLU A C 1
ATOM 728 O O . GLU A 1 95 ? -16.900 4.188 2.902 1.00 79.56 95 GLU A O 1
ATOM 733 N N . THR A 1 96 ? -17.212 3.640 0.749 1.00 83.81 96 THR A N 1
ATOM 734 C CA . THR A 1 96 ? -16.335 4.699 0.229 1.00 83.81 96 THR A CA 1
ATOM 735 C C . THR A 1 96 ? -16.952 6.072 0.482 1.00 83.81 96 THR A C 1
ATOM 737 O O . THR A 1 96 ? -18.021 6.374 -0.040 1.00 83.81 96 THR A O 1
ATOM 740 N N . GLU A 1 97 ? -16.252 6.917 1.237 1.00 88.44 97 GLU A N 1
ATOM 741 C CA . GLU A 1 97 ? -16.648 8.301 1.516 1.00 88.44 97 GLU A CA 1
ATOM 742 C C . GLU A 1 97 ? -16.006 9.283 0.536 1.00 88.44 97 GLU A C 1
ATOM 744 O O . GLU A 1 97 ? -16.627 10.260 0.120 1.00 88.44 97 GLU A O 1
ATOM 749 N N . SER A 1 98 ? -14.753 9.036 0.151 1.00 90.62 98 SER A N 1
ATOM 750 C CA . SER A 1 98 ? -14.045 9.885 -0.803 1.00 90.62 98 SER A CA 1
ATOM 751 C C . SER A 1 98 ? -13.044 9.100 -1.637 1.00 90.62 98 SER A C 1
ATOM 753 O O . SER A 1 98 ? -12.535 8.053 -1.239 1.00 90.62 98 SER A O 1
ATOM 755 N N . THR A 1 99 ? -12.754 9.626 -2.820 1.00 93.75 99 THR A N 1
ATOM 756 C CA . THR A 1 99 ? -11.803 9.036 -3.760 1.00 93.75 99 THR A CA 1
ATOM 757 C C . THR A 1 99 ? -10.863 10.100 -4.288 1.00 93.75 99 THR A C 1
ATOM 759 O O . THR A 1 99 ? -11.265 11.250 -4.471 1.00 93.75 99 THR A O 1
ATOM 762 N N . GLY A 1 100 ? -9.651 9.704 -4.642 1.00 93.19 100 GLY A N 1
ATOM 763 C CA . GLY A 1 100 ? -8.738 10.561 -5.377 1.00 93.19 100 GLY A CA 1
ATOM 764 C C . GLY A 1 100 ? -7.742 9.757 -6.186 1.00 93.19 100 GLY A C 1
ATOM 765 O O . GLY A 1 100 ? -7.628 8.540 -6.053 1.00 93.19 100 GLY A O 1
ATOM 766 N N . ALA A 1 101 ? -7.033 10.453 -7.060 1.00 94.00 101 ALA A N 1
ATOM 767 C CA . ALA A 1 101 ? -6.025 9.857 -7.911 1.00 94.00 101 ALA A CA 1
ATOM 768 C C . ALA A 1 101 ? -4.935 10.875 -8.227 1.00 94.00 101 ALA A C 1
ATOM 770 O O . ALA A 1 101 ? -5.130 12.086 -8.105 1.00 94.00 101 ALA A O 1
ATOM 771 N N . GLY A 1 102 ? -3.790 10.384 -8.677 1.00 91.00 102 GLY A N 1
ATOM 772 C CA . GLY A 1 102 ? -2.706 11.238 -9.116 1.00 91.00 102 GLY A CA 1
ATOM 773 C C . GLY A 1 102 ? -1.688 10.498 -9.960 1.00 91.00 102 GLY A C 1
ATOM 774 O O . GLY A 1 102 ? -1.742 9.283 -10.145 1.00 91.00 102 GLY A O 1
ATOM 775 N N . LYS A 1 103 ? -0.742 11.271 -10.487 1.00 90.00 103 LYS A N 1
ATOM 776 C CA . LYS A 1 103 ? 0.403 10.763 -11.237 1.00 90.00 103 LYS A CA 1
ATOM 777 C C . LYS A 1 103 ? 1.654 11.398 -10.677 1.00 90.00 103 LYS A C 1
ATOM 779 O O . LYS A 1 103 ? 1.651 12.585 -10.352 1.00 90.00 103 LYS A O 1
ATOM 784 N N . THR A 1 104 ? 2.722 10.628 -10.573 1.00 86.50 104 THR A N 1
ATOM 785 C CA . THR A 1 104 ? 4.005 11.161 -10.129 1.00 86.50 104 THR A CA 1
ATOM 786 C C . THR A 1 104 ? 5.155 10.412 -10.779 1.00 86.50 104 THR A C 1
ATOM 788 O O . THR A 1 104 ? 5.008 9.276 -11.233 1.00 86.50 104 THR A O 1
ATOM 791 N N . SER A 1 105 ? 6.293 11.088 -10.883 1.00 82.19 105 SER A N 1
ATOM 792 C CA . SER A 1 105 ? 7.513 10.478 -11.391 1.00 82.19 105 SER A CA 1
ATOM 793 C C . SER A 1 105 ? 8.123 9.617 -10.304 1.00 82.19 105 SER A C 1
ATOM 795 O O . SER A 1 105 ? 8.341 10.062 -9.179 1.00 82.19 105 SER A O 1
ATOM 797 N N . GLU A 1 106 ? 8.435 8.391 -10.670 1.00 75.50 106 GLU A N 1
ATOM 798 C CA . GLU A 1 106 ? 9.190 7.475 -9.854 1.00 75.50 106 GLU A CA 1
ATOM 799 C C . GLU A 1 106 ? 10.664 7.597 -10.249 1.00 75.50 106 GLU A C 1
ATOM 801 O O . GLU A 1 106 ? 11.017 7.540 -11.420 1.00 75.50 106 GLU A O 1
ATOM 806 N N . GLN A 1 107 ? 11.552 7.828 -9.289 1.00 68.50 107 GLN A N 1
ATOM 807 C CA . GLN A 1 107 ? 12.988 7.853 -9.557 1.00 68.50 107 GLN A CA 1
ATOM 808 C C . GLN A 1 107 ? 13.680 6.921 -8.579 1.00 68.50 107 GLN A C 1
ATOM 810 O O . GLN A 1 107 ? 13.329 6.865 -7.400 1.00 68.50 107 GLN A O 1
ATOM 815 N N . GLU A 1 108 ? 14.681 6.197 -9.070 1.00 63.88 108 GLU A N 1
ATOM 816 C CA . GLU A 1 108 ? 15.507 5.351 -8.221 1.00 63.88 108 GLU A CA 1
ATOM 817 C C . GLU A 1 108 ? 16.128 6.200 -7.097 1.00 63.88 108 GLU A C 1
ATOM 819 O O . GLU A 1 108 ? 16.633 7.299 -7.340 1.00 63.88 108 GLU A O 1
ATOM 824 N N . LYS A 1 109 ? 16.070 5.706 -5.852 1.00 64.12 109 LYS A N 1
ATOM 825 C CA . LYS A 1 109 ? 16.630 6.369 -4.653 1.00 64.12 109 LYS A CA 1
ATOM 826 C C . LYS A 1 109 ? 15.989 7.720 -4.297 1.00 64.12 109 LYS A C 1
ATOM 828 O O . LYS A 1 109 ? 16.542 8.471 -3.492 1.00 64.12 109 LYS A O 1
ATOM 833 N N . ARG A 1 110 ? 14.826 8.046 -4.867 1.00 74.44 110 ARG A N 1
ATOM 834 C CA . ARG A 1 110 ? 14.018 9.209 -4.478 1.00 74.44 110 ARG A CA 1
ATOM 835 C C . ARG A 1 110 ? 12.599 8.781 -4.148 1.00 74.44 110 ARG A C 1
ATOM 837 O O . ARG A 1 110 ? 12.085 7.807 -4.698 1.00 74.44 110 ARG A O 1
ATOM 844 N N . CYS A 1 111 ? 11.979 9.526 -3.242 1.00 81.75 111 CYS A N 1
ATOM 845 C CA . CYS A 1 111 ? 10.577 9.348 -2.917 1.00 81.75 111 CYS A CA 1
ATOM 846 C C . CYS A 1 111 ? 9.703 10.324 -3.694 1.00 81.75 111 CYS A C 1
ATOM 848 O O . CYS A 1 111 ? 10.018 11.511 -3.789 1.00 81.75 111 CYS A O 1
ATOM 850 N N . ALA A 1 112 ? 8.560 9.836 -4.154 1.00 84.62 112 ALA A N 1
ATOM 851 C CA . ALA A 1 112 ? 7.437 10.647 -4.575 1.00 84.62 112 ALA A CA 1
ATOM 852 C C . ALA A 1 112 ? 6.410 10.723 -3.442 1.00 84.62 112 ALA A C 1
ATOM 854 O O . ALA A 1 112 ? 6.052 9.698 -2.866 1.00 84.62 112 ALA A O 1
ATOM 855 N N . VAL A 1 113 ? 5.916 11.918 -3.118 1.00 86.81 113 VAL A N 1
ATOM 856 C CA . VAL A 1 113 ? 4.780 12.033 -2.191 1.00 86.81 113 VAL A CA 1
ATOM 857 C C . VAL A 1 113 ? 3.494 11.760 -2.964 1.00 86.81 113 VAL A C 1
ATOM 859 O O . VAL A 1 113 ? 3.266 12.331 -4.033 1.00 86.81 113 VAL A O 1
ATOM 862 N N . LEU A 1 114 ? 2.666 10.877 -2.418 1.00 88.81 114 LEU A N 1
ATOM 8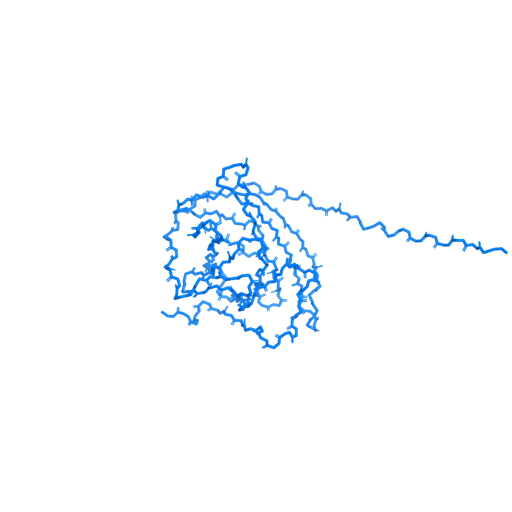63 C CA . LEU A 1 114 ? 1.329 10.577 -2.902 1.00 88.81 114 LEU A CA 1
ATOM 864 C C . LEU A 1 114 ? 0.346 11.490 -2.169 1.00 88.81 114 LEU A C 1
ATOM 866 O O . LEU A 1 114 ? 0.216 11.424 -0.944 1.00 88.81 114 LEU A O 1
ATOM 870 N N . ALA A 1 115 ? -0.331 12.357 -2.917 1.00 86.44 115 ALA A N 1
ATOM 871 C CA . ALA A 1 115 ? -1.348 13.238 -2.368 1.00 86.44 115 ALA A CA 1
ATOM 872 C C . ALA A 1 115 ? -2.597 12.424 -2.007 1.00 86.44 115 ALA A C 1
ATOM 874 O O . ALA A 1 115 ? -3.105 11.643 -2.810 1.00 86.44 115 ALA A O 1
ATOM 875 N N . GLY A 1 116 ? -3.107 12.611 -0.797 1.00 85.88 116 GLY A N 1
ATOM 876 C CA . GLY A 1 116 ? -4.251 11.861 -0.297 1.00 85.88 116 GLY A CA 1
ATOM 877 C C . GLY A 1 116 ? -4.352 11.932 1.225 1.00 85.88 116 GLY A C 1
ATOM 878 O O . GLY A 1 116 ? -3.583 12.657 1.859 1.00 85.88 116 GLY A O 1
ATOM 879 N N . PRO A 1 117 ? -5.265 11.159 1.831 1.00 84.25 117 PRO A N 1
ATOM 880 C CA . PRO A 1 117 ? -5.581 11.247 3.264 1.00 84.25 117 PRO A CA 1
ATOM 881 C C . PRO A 1 117 ? -4.419 10.860 4.201 1.00 84.25 117 PRO A C 1
ATOM 883 O O . PRO A 1 117 ? -4.407 11.223 5.382 1.00 84.25 117 PRO A O 1
ATOM 886 N N . LEU A 1 118 ? -3.428 10.120 3.694 1.00 82.25 118 LEU A N 1
ATOM 887 C CA . LEU A 1 118 ? -2.353 9.535 4.500 1.00 82.25 118 LEU A CA 1
ATOM 888 C C . LEU A 1 118 ? -0.960 10.129 4.255 1.00 82.25 118 LEU A C 1
ATOM 890 O O . LEU A 1 118 ? -0.033 9.675 4.914 1.00 82.25 118 LEU A O 1
ATOM 894 N N . TYR A 1 119 ? -0.805 11.120 3.361 1.00 80.56 119 TYR A N 1
ATOM 895 C CA . TYR A 1 119 ? 0.494 11.732 3.010 1.00 80.56 119 TYR A CA 1
ATOM 896 C C . TYR A 1 119 ? 1.639 10.709 2.942 1.00 80.56 119 TYR A C 1
ATOM 898 O O . TYR A 1 119 ? 2.560 10.692 3.757 1.00 80.56 119 TYR A O 1
ATOM 906 N N . LEU A 1 120 ? 1.556 9.806 1.970 1.00 86.62 120 LEU A N 1
ATOM 907 C CA . LEU A 1 120 ? 2.453 8.658 1.890 1.00 86.62 120 LEU A CA 1
ATOM 908 C C . LEU A 1 120 ? 3.623 8.948 0.954 1.00 86.62 120 LEU A C 1
ATOM 910 O O . LEU A 1 120 ? 3.468 9.643 -0.049 1.00 86.62 120 LEU A O 1
ATOM 914 N N . ARG A 1 121 ? 4.801 8.398 1.253 1.00 89.81 121 ARG A N 1
ATOM 915 C CA . ARG A 1 121 ? 5.971 8.484 0.369 1.00 89.81 121 ARG A CA 1
ATOM 916 C C . ARG A 1 121 ? 6.173 7.152 -0.339 1.00 89.81 121 ARG A C 1
ATOM 918 O O . ARG A 1 121 ? 6.216 6.117 0.314 1.00 89.81 121 ARG A O 1
ATOM 925 N N . TRP A 1 122 ? 6.315 7.193 -1.657 1.00 90.56 122 TRP A N 1
ATOM 926 C CA . TRP A 1 122 ? 6.529 6.034 -2.515 1.00 90.56 122 TRP A CA 1
ATOM 927 C C . TRP A 1 122 ? 7.919 6.053 -3.142 1.00 90.56 122 TRP A C 1
ATOM 929 O O . TRP A 1 122 ? 8.371 7.105 -3.588 1.00 90.56 122 TRP A O 1
ATOM 939 N N . SER A 1 123 ? 8.576 4.903 -3.246 1.00 88.69 123 SER A N 1
ATOM 940 C CA . SER A 1 123 ? 9.793 4.748 -4.046 1.00 88.69 123 SER A CA 1
ATOM 941 C C . SER A 1 123 ? 9.817 3.413 -4.780 1.00 88.69 123 SER A C 1
ATOM 943 O O . SER A 1 123 ? 9.283 2.416 -4.290 1.00 88.69 123 SER A O 1
ATOM 945 N N . ARG A 1 124 ? 10.495 3.378 -5.931 1.00 88.25 124 ARG A N 1
ATOM 946 C CA . ARG A 1 124 ? 10.669 2.151 -6.716 1.00 88.25 124 ARG A CA 1
ATOM 947 C C . ARG A 1 124 ? 11.433 1.117 -5.910 1.00 88.25 124 ARG A C 1
ATOM 949 O O . ARG A 1 124 ? 12.506 1.403 -5.384 1.00 88.25 124 ARG A O 1
ATOM 956 N N . GLY A 1 125 ? 10.907 -0.100 -5.863 1.00 86.12 125 GLY A N 1
ATOM 957 C CA . GLY A 1 125 ? 11.605 -1.257 -5.304 1.00 86.12 125 GLY A CA 1
ATOM 958 C C . GLY A 1 125 ? 12.203 -2.139 -6.395 1.00 86.12 125 GLY A C 1
ATOM 959 O O . GLY A 1 125 ? 13.350 -2.565 -6.297 1.00 86.12 125 GLY A O 1
ATOM 960 N N . SER A 1 126 ? 11.418 -2.409 -7.437 1.00 86.00 126 SER A N 1
ATOM 961 C CA . SER A 1 126 ? 11.798 -3.157 -8.636 1.00 86.00 126 SER A CA 1
ATOM 962 C C . SER A 1 126 ? 10.875 -2.780 -9.803 1.00 86.00 126 SER A C 1
ATOM 964 O O . SER A 1 126 ? 10.146 -1.794 -9.725 1.00 86.00 126 SER A O 1
ATOM 966 N N . GLU A 1 127 ? 10.895 -3.567 -10.876 1.00 86.19 127 GLU A N 1
ATOM 967 C CA . GLU A 1 127 ? 9.942 -3.456 -11.987 1.00 86.19 127 GLU A CA 1
ATOM 968 C C . GLU A 1 127 ? 8.520 -3.888 -11.599 1.00 86.19 127 GLU A C 1
ATOM 970 O O . GLU A 1 127 ? 7.562 -3.321 -12.101 1.00 86.19 127 GLU A O 1
ATOM 975 N N . ASP A 1 128 ? 8.359 -4.812 -10.645 1.00 90.69 128 ASP A N 1
ATOM 976 C CA . ASP A 1 128 ? 7.036 -5.382 -10.324 1.00 90.69 128 ASP A CA 1
ATOM 977 C C . ASP A 1 128 ? 6.405 -4.814 -9.042 1.00 90.69 128 ASP A C 1
ATOM 979 O O . ASP A 1 128 ? 5.248 -5.097 -8.727 1.00 90.69 128 ASP A O 1
ATOM 983 N N . PHE A 1 129 ? 7.169 -4.068 -8.243 1.00 92.00 129 PHE A N 1
ATOM 984 C CA . PHE A 1 129 ? 6.704 -3.541 -6.960 1.00 92.00 129 PHE A CA 1
ATOM 985 C C . PHE A 1 129 ? 7.497 -2.312 -6.528 1.00 92.00 129 PHE A C 1
ATOM 987 O O . PHE A 1 129 ? 8.651 -2.121 -6.925 1.00 92.00 129 PHE A O 1
ATOM 994 N N . GLY A 1 130 ? 6.922 -1.546 -5.609 1.00 90.81 130 GLY A N 1
ATOM 995 C CA . GLY A 1 130 ? 7.644 -0.505 -4.895 1.00 90.81 130 GLY A CA 1
ATOM 996 C C . GLY A 1 130 ? 7.297 -0.454 -3.422 1.00 90.81 130 GLY A C 1
ATOM 997 O O . GLY A 1 130 ? 6.690 -1.374 -2.871 1.00 90.81 130 GLY A O 1
ATOM 998 N N . TRP A 1 131 ? 7.776 0.603 -2.787 1.00 92.69 131 TRP A N 1
ATOM 999 C CA . TRP A 1 131 ? 7.784 0.766 -1.350 1.00 92.69 131 TRP A CA 1
ATOM 1000 C C . TRP A 1 131 ? 7.047 2.012 -0.934 1.00 92.69 131 TRP A C 1
ATOM 1002 O O . TRP A 1 131 ? 7.390 3.117 -1.347 1.00 92.69 131 TRP A O 1
ATOM 1012 N N . LEU A 1 132 ? 6.096 1.817 -0.037 1.00 92.25 132 LEU A N 1
ATOM 1013 C CA . LEU A 1 132 ? 5.423 2.872 0.678 1.00 92.25 132 LEU A CA 1
ATOM 1014 C C . LEU A 1 132 ? 6.061 3.020 2.061 1.00 92.25 132 LEU A C 1
ATOM 1016 O O . LEU A 1 132 ? 6.037 2.085 2.857 1.00 92.25 132 LEU A O 1
ATOM 1020 N N . TYR A 1 133 ? 6.649 4.170 2.355 1.00 90.12 133 TYR A N 1
ATOM 1021 C CA . TYR A 1 133 ? 7.277 4.405 3.652 1.00 90.12 133 TYR A CA 1
ATOM 1022 C C . TYR A 1 133 ? 6.231 4.695 4.720 1.00 90.12 133 TYR A C 1
ATOM 1024 O O . TYR A 1 133 ? 5.227 5.361 4.447 1.00 90.12 133 TYR A O 1
ATOM 1032 N N . TRP A 1 134 ? 6.502 4.235 5.942 1.00 88.25 134 TRP A N 1
ATOM 1033 C CA . TRP A 1 134 ? 5.676 4.595 7.086 1.00 88.25 134 TRP A CA 1
ATOM 1034 C C . TRP A 1 134 ? 5.658 6.124 7.262 1.00 88.25 134 TRP A C 1
ATOM 1036 O O . TRP A 1 134 ? 6.719 6.755 7.225 1.00 88.25 134 TRP A O 1
ATOM 1046 N N . PRO A 1 135 ? 4.478 6.743 7.420 1.00 83.12 135 PRO A N 1
ATOM 1047 C CA . PRO A 1 135 ? 4.365 8.175 7.642 1.00 83.12 135 PRO A CA 1
ATOM 1048 C C . PRO A 1 135 ? 4.922 8.547 9.021 1.00 83.12 135 PRO A C 1
ATOM 1050 O O . PRO A 1 135 ? 4.412 8.113 10.050 1.00 83.12 135 PRO A O 1
ATOM 1053 N N . GLU A 1 136 ? 5.935 9.414 9.045 1.00 76.38 136 GLU A N 1
ATOM 1054 C CA . GLU A 1 136 ? 6.557 9.911 10.285 1.00 76.38 136 GLU A CA 1
ATOM 1055 C C . GLU A 1 136 ? 5.550 10.657 11.186 1.00 76.38 136 GLU A C 1
ATOM 1057 O O . GLU A 1 136 ? 5.639 10.608 12.414 1.00 76.38 136 GLU A O 1
ATOM 1062 N N . GLU A 1 137 ? 4.566 11.318 10.569 1.00 73.56 137 GLU A N 1
ATOM 1063 C CA . GLU A 1 137 ? 3.567 12.162 11.235 1.00 73.56 137 GLU A CA 1
ATOM 1064 C C . GLU A 1 137 ? 2.361 11.374 11.778 1.00 73.56 137 GLU A C 1
ATOM 1066 O O . GLU A 1 137 ? 1.670 11.850 12.677 1.00 73.56 137 GLU A O 1
ATOM 1071 N N . LYS A 1 138 ? 2.100 10.159 11.269 1.00 71.00 138 LYS A N 1
ATOM 1072 C CA . LYS A 1 138 ? 0.941 9.327 11.644 1.00 71.00 138 LYS A CA 1
ATOM 1073 C C . LYS A 1 138 ? 1.395 7.960 12.160 1.00 71.00 138 LYS A C 1
ATOM 1075 O O . LYS A 1 138 ? 1.367 6.970 11.438 1.00 71.00 138 LYS A O 1
ATOM 1080 N N . LYS A 1 139 ? 1.756 7.898 13.445 1.00 70.38 139 LYS A N 1
ATOM 1081 C CA . LYS A 1 139 ? 2.294 6.681 14.089 1.00 70.38 139 LYS A CA 1
ATOM 1082 C C . LYS A 1 139 ? 1.277 5.548 14.295 1.00 70.38 139 LYS A C 1
ATOM 1084 O O . LYS A 1 139 ? 1.683 4.409 14.466 1.00 70.38 139 LYS A O 1
ATOM 1089 N N . ASN A 1 140 ? -0.024 5.838 14.227 1.00 84.06 140 ASN A N 1
ATOM 1090 C CA . ASN A 1 140 ? -1.100 4.858 14.446 1.00 84.06 140 ASN A CA 1
ATOM 1091 C C . ASN A 1 140 ? -1.666 4.294 13.133 1.00 84.06 140 ASN A C 1
ATOM 1093 O O . ASN A 1 140 ? -2.863 4.018 13.027 1.00 84.06 140 ASN A O 1
ATOM 1097 N N . ILE A 1 141 ? -0.823 4.188 12.108 1.00 91.06 141 ILE A N 1
ATOM 1098 C CA . ILE A 1 141 ? -1.191 3.564 10.842 1.00 91.06 141 ILE A CA 1
ATOM 1099 C C . ILE A 1 141 ? -0.901 2.068 10.892 1.00 91.06 141 ILE A C 1
ATOM 1101 O O . ILE A 1 141 ? 0.144 1.631 11.372 1.00 91.06 141 ILE A O 1
ATOM 1105 N N . SER A 1 142 ? -1.824 1.287 10.348 1.00 93.94 142 SER A N 1
ATOM 1106 C CA . SER A 1 142 ? -1.600 -0.125 10.064 1.00 93.94 142 SER A CA 1
ATOM 1107 C C . SER A 1 142 ? -1.903 -0.441 8.607 1.00 93.94 142 SER A C 1
ATOM 1109 O O . SER A 1 142 ? -2.627 0.301 7.942 1.00 93.94 142 SER A O 1
ATOM 1111 N N . VAL A 1 143 ? -1.336 -1.533 8.104 1.00 95.44 143 VAL A N 1
ATOM 1112 C CA . VAL A 1 143 ? -1.573 -2.041 6.750 1.00 95.44 143 VAL A CA 1
ATOM 1113 C C . VAL A 1 143 ? -2.069 -3.481 6.800 1.00 95.44 143 VAL A C 1
ATOM 1115 O O . VAL A 1 143 ? -1.635 -4.258 7.650 1.00 95.44 143 VAL A O 1
ATOM 1118 N N . SER A 1 144 ? -2.975 -3.853 5.899 1.00 95.81 144 SER A N 1
ATOM 1119 C CA . SER A 1 144 ? -3.437 -5.233 5.773 1.00 95.81 144 SER A CA 1
ATOM 1120 C C . SER A 1 144 ? -2.307 -6.159 5.318 1.00 95.81 144 SER A C 1
ATOM 1122 O O . SER A 1 144 ? -1.527 -5.816 4.433 1.00 95.81 144 SER A O 1
ATOM 1124 N N . SER A 1 145 ? -2.253 -7.365 5.879 1.00 95.62 145 SER A N 1
ATOM 1125 C CA . SER A 1 145 ? -1.299 -8.416 5.509 1.00 95.62 145 SER A CA 1
ATOM 1126 C C . SER A 1 145 ? -1.491 -8.912 4.081 1.00 95.62 145 SER A C 1
ATOM 1128 O O . SER A 1 145 ? -0.529 -9.290 3.410 1.00 95.62 145 SER A O 1
ATOM 1130 N N . ILE A 1 146 ? -2.737 -8.889 3.614 1.00 95.94 146 ILE A N 1
ATOM 1131 C CA . ILE A 1 146 ? -3.118 -9.281 2.265 1.00 95.94 146 ILE A CA 1
ATOM 1132 C C . ILE A 1 146 ? -3.335 -8.066 1.368 1.00 95.94 146 ILE A C 1
ATOM 1134 O O . ILE A 1 146 ? -3.625 -6.962 1.837 1.00 95.94 146 ILE A O 1
ATOM 1138 N N . THR A 1 147 ? -3.233 -8.292 0.063 1.00 95.94 147 THR A N 1
ATOM 1139 C CA . THR A 1 147 ? -3.617 -7.319 -0.963 1.00 95.94 147 THR A CA 1
ATOM 1140 C C . THR A 1 147 ? -4.864 -7.778 -1.717 1.00 95.94 147 THR A C 1
ATOM 1142 O O . THR A 1 147 ? -5.274 -8.937 -1.655 1.00 95.94 147 THR A O 1
ATOM 1145 N N . PHE A 1 148 ? -5.504 -6.850 -2.428 1.00 93.88 148 PHE A N 1
ATOM 1146 C CA . PHE A 1 148 ? -6.726 -7.096 -3.190 1.00 93.88 148 PHE A CA 1
ATOM 1147 C C . PHE A 1 148 ? -6.522 -6.732 -4.659 1.00 93.88 148 PHE A C 1
ATOM 1149 O O . PHE A 1 148 ? -5.762 -5.833 -5.008 1.00 93.88 148 PHE A O 1
ATOM 1156 N N . ARG A 1 149 ? -7.255 -7.396 -5.556 1.00 90.62 149 ARG A N 1
ATOM 1157 C CA . ARG A 1 149 ? -7.213 -7.068 -6.995 1.00 90.62 149 ARG A CA 1
ATOM 1158 C C . ARG A 1 149 ? -8.002 -5.805 -7.351 1.00 90.62 149 ARG A C 1
ATOM 1160 O O . ARG A 1 149 ? -7.793 -5.234 -8.415 1.00 90.62 149 ARG A O 1
ATOM 1167 N N . SER A 1 150 ? -8.967 -5.424 -6.517 1.00 88.81 150 SER A N 1
ATOM 1168 C CA . SER A 1 150 ? -9.865 -4.290 -6.742 1.00 88.81 150 SER A CA 1
ATOM 1169 C C . SER A 1 150 ? -10.532 -3.886 -5.432 1.00 88.81 150 SER A C 1
ATOM 1171 O O . SER A 1 150 ? -10.843 -4.750 -4.612 1.00 88.81 150 SER A O 1
ATOM 1173 N N . VAL A 1 151 ? -10.815 -2.592 -5.282 1.00 85.94 151 VAL A N 1
ATOM 1174 C CA . VAL A 1 151 ? -11.549 -2.026 -4.140 1.00 85.94 151 VAL A CA 1
ATOM 1175 C C . VAL A 1 151 ? -12.937 -2.662 -3.992 1.00 85.94 151 VAL A C 1
ATOM 1177 O O . VAL A 1 151 ? -13.352 -2.999 -2.891 1.00 85.94 151 VAL A O 1
ATOM 1180 N N . ASN A 1 152 ? -13.600 -2.983 -5.107 1.00 83.69 152 ASN A N 1
ATOM 1181 C CA . ASN A 1 152 ? -14.922 -3.628 -5.115 1.00 83.69 152 ASN A CA 1
ATOM 1182 C C . ASN A 1 152 ? -14.913 -5.089 -4.626 1.00 83.69 152 ASN A C 1
ATO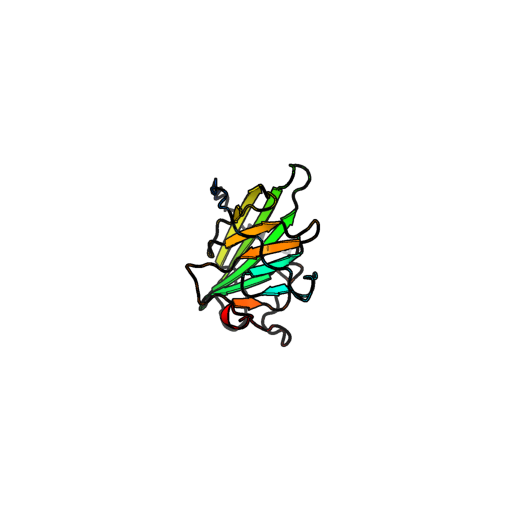M 1184 O O . ASN A 1 152 ? -15.955 -5.737 -4.599 1.00 83.69 152 ASN A O 1
ATOM 1188 N N . ARG A 1 153 ? -13.736 -5.650 -4.322 1.00 82.25 153 ARG A N 1
ATOM 1189 C CA . ARG A 1 153 ? -13.561 -7.029 -3.843 1.00 82.25 153 ARG A CA 1
ATOM 1190 C C . ARG A 1 153 ? -12.966 -7.094 -2.438 1.00 82.25 153 ARG A C 1
ATOM 1192 O O . ARG A 1 153 ? -12.506 -8.157 -2.027 1.00 82.25 153 ARG A O 1
ATOM 1199 N N . ILE A 1 154 ? -12.942 -5.976 -1.719 1.00 87.88 154 ILE A N 1
ATOM 1200 C CA . ILE A 1 154 ? -12.502 -5.954 -0.329 1.00 87.88 154 ILE A CA 1
ATOM 1201 C C . ILE A 1 154 ? -13.565 -6.641 0.529 1.00 87.88 154 ILE A C 1
ATOM 1203 O O . ILE A 1 154 ? -14.712 -6.208 0.578 1.00 87.88 154 ILE A O 1
ATOM 1207 N N . ASN A 1 155 ? -13.164 -7.709 1.216 1.00 87.81 155 ASN A N 1
ATOM 1208 C CA . ASN A 1 155 ? -13.962 -8.357 2.249 1.00 87.81 155 ASN A CA 1
ATOM 1209 C C . ASN A 1 155 ? -13.240 -8.200 3.591 1.00 87.81 155 ASN A C 1
ATOM 1211 O O . ASN A 1 155 ? -12.287 -8.931 3.860 1.00 87.81 155 ASN A O 1
ATOM 1215 N N . LEU A 1 156 ? -13.688 -7.252 4.418 1.00 87.81 156 LEU A N 1
ATOM 1216 C CA . LEU A 1 156 ? -13.077 -6.970 5.723 1.00 87.81 156 LEU A CA 1
ATOM 1217 C C . LEU A 1 156 ? -13.292 -8.095 6.746 1.00 87.81 156 LEU A C 1
ATOM 1219 O O . LEU A 1 156 ? -12.570 -8.152 7.734 1.00 87.81 156 LEU A O 1
ATOM 1223 N N . GLN A 1 157 ? -14.225 -9.015 6.488 1.00 87.12 157 GLN A N 1
ATOM 1224 C CA . GLN A 1 157 ? -14.467 -10.192 7.327 1.00 87.12 157 GLN A CA 1
ATOM 1225 C C . GLN A 1 157 ? -13.538 -11.363 6.992 1.00 87.12 157 GLN A C 1
ATOM 1227 O O . GLN A 1 157 ? -13.688 -12.443 7.560 1.00 87.12 157 GLN A O 1
ATOM 1232 N N . ASN A 1 158 ? -12.602 -11.194 6.051 1.00 88.12 158 ASN A N 1
ATOM 1233 C CA . ASN A 1 158 ? -11.635 -12.238 5.753 1.00 88.12 158 ASN A CA 1
ATOM 1234 C C . ASN A 1 158 ? -10.736 -12.476 6.989 1.00 88.12 158 ASN A C 1
ATOM 1236 O O . ASN A 1 158 ? -9.968 -11.579 7.348 1.00 88.12 158 ASN A O 1
ATOM 1240 N N . PRO A 1 159 ? -10.783 -13.670 7.615 1.00 89.38 159 PRO A N 1
ATOM 1241 C CA . PRO A 1 159 ? -10.019 -13.965 8.828 1.00 89.38 159 PRO A CA 1
ATOM 1242 C C . PRO A 1 159 ? -8.502 -13.991 8.603 1.00 89.38 159 PRO A C 1
ATOM 1244 O O . PRO A 1 159 ? -7.740 -13.973 9.564 1.00 89.38 159 PRO A O 1
ATOM 1247 N N . GLU A 1 160 ? -8.048 -14.028 7.349 1.00 90.19 160 GLU A N 1
ATOM 1248 C CA . GLU A 1 160 ? -6.628 -13.960 6.998 1.00 90.19 160 GLU A CA 1
ATOM 1249 C C . GLU A 1 160 ? -6.072 -12.527 7.017 1.00 90.19 160 GLU A C 1
ATOM 1251 O O . GLU A 1 160 ? -4.854 -12.337 6.925 1.00 90.19 160 GLU A O 1
ATOM 1256 N N . ILE A 1 161 ? -6.939 -11.509 7.133 1.00 93.50 161 ILE A N 1
ATOM 1257 C CA . ILE A 1 161 ? -6.503 -10.120 7.282 1.00 93.50 161 ILE A CA 1
ATOM 1258 C C . ILE A 1 161 ? -5.917 -9.944 8.678 1.00 93.50 161 ILE A C 1
ATOM 1260 O O . ILE A 1 161 ? -6.618 -9.883 9.686 1.00 93.50 161 ILE A O 1
ATOM 1264 N N . PHE A 1 162 ? -4.606 -9.777 8.702 1.00 94.19 162 PHE A N 1
ATOM 1265 C CA . PHE A 1 162 ? -3.854 -9.301 9.845 1.00 94.19 162 PHE A CA 1
ATOM 1266 C C . PHE A 1 162 ? -3.429 -7.854 9.586 1.00 94.19 162 PHE A C 1
ATOM 1268 O O . PHE A 1 162 ? -3.215 -7.470 8.439 1.00 94.19 162 PHE A O 1
ATOM 1275 N N . TRP A 1 163 ? -3.314 -7.039 10.631 1.00 94.69 163 TRP A N 1
ATOM 1276 C CA . TRP A 1 163 ? -2.945 -5.629 10.504 1.00 94.69 163 TRP A CA 1
ATOM 1277 C C . TRP A 1 163 ? -1.532 -5.417 11.037 1.00 94.69 163 TRP A C 1
ATOM 1279 O O . TRP A 1 163 ? -1.299 -5.536 12.236 1.00 94.69 163 TRP A O 1
ATOM 1289 N N . TYR A 1 164 ? -0.597 -5.103 10.141 1.00 94.62 164 TYR A N 1
ATOM 1290 C CA . TYR A 1 164 ? 0.777 -4.770 10.498 1.00 94.62 164 TYR A CA 1
ATOM 1291 C C . TYR A 1 164 ? 0.892 -3.305 10.896 1.00 94.62 164 TYR A C 1
ATOM 1293 O O . TYR A 1 164 ? 0.429 -2.432 10.164 1.00 94.62 164 TYR A O 1
ATOM 1301 N N . THR A 1 165 ? 1.578 -3.038 11.998 1.00 93.12 165 THR A N 1
ATOM 1302 C CA . THR A 1 165 ? 2.004 -1.701 12.427 1.00 93.12 165 THR A CA 1
ATOM 1303 C C . THR A 1 165 ? 3.529 -1.601 12.378 1.00 93.12 165 THR A C 1
ATOM 1305 O O . THR A 1 165 ? 4.229 -2.614 12.338 1.00 93.12 165 THR A O 1
ATOM 1308 N N . GLN A 1 166 ? 4.069 -0.380 12.331 1.00 90.44 166 GLN A N 1
ATOM 1309 C CA . GLN A 1 166 ? 5.518 -0.169 12.211 1.00 90.44 166 GLN A CA 1
ATOM 1310 C C . GLN A 1 166 ? 6.308 -0.754 13.395 1.00 90.44 166 GLN A C 1
ATOM 1312 O O . GLN A 1 166 ? 7.394 -1.291 13.198 1.00 90.44 166 GLN A O 1
ATOM 1317 N N . ASP A 1 167 ? 5.762 -0.664 14.606 1.00 89.75 167 ASP A N 1
ATOM 1318 C CA . ASP A 1 167 ? 6.358 -1.135 15.864 1.00 89.75 167 ASP A CA 1
ATOM 1319 C C . ASP A 1 167 ? 6.486 -2.662 15.962 1.00 89.75 167 ASP A C 1
ATOM 1321 O O . ASP A 1 167 ? 7.208 -3.157 16.819 1.00 89.75 167 ASP A O 1
ATOM 1325 N N . MET A 1 168 ? 5.859 -3.420 15.057 1.00 91.81 168 MET A N 1
ATOM 1326 C CA . MET A 1 168 ? 6.068 -4.869 14.953 1.00 91.81 168 MET A CA 1
ATOM 1327 C C . MET A 1 168 ? 7.439 -5.251 14.371 1.00 91.81 168 MET A C 1
ATOM 1329 O O . MET A 1 168 ? 7.778 -6.435 14.341 1.00 91.81 168 MET A O 1
ATOM 1333 N N . PHE A 1 169 ? 8.203 -4.280 13.864 1.00 84.25 169 PHE A N 1
ATOM 1334 C CA . PHE A 1 169 ? 9.473 -4.498 13.179 1.00 84.25 169 PHE A CA 1
ATOM 1335 C C . PHE A 1 169 ? 10.572 -3.674 13.867 1.00 84.25 169 PHE A C 1
ATOM 1337 O O . PHE A 1 169 ? 10.732 -2.481 13.594 1.00 84.25 169 PHE A O 1
ATOM 1344 N N . GLU A 1 170 ? 11.308 -4.322 14.772 1.00 68.19 170 GLU A N 1
ATOM 1345 C CA . GLU A 1 170 ? 12.473 -3.767 15.485 1.00 68.19 170 GLU A CA 1
ATOM 1346 C C . GLU A 1 170 ? 13.775 -3.880 14.681 1.00 68.19 170 GLU A C 1
ATOM 1348 O O . GLU A 1 170 ? 14.015 -4.942 14.057 1.00 68.19 170 GLU A O 1
#

Radius of gyration: 17.51 Å; chains: 1; bounding box: 68×33×37 Å